Protein AF-A0A3M1RMZ5-F1 (afdb_monomer_lite)

pLDDT: mean 89.78, std 9.55, range [57.16, 98.12]

Radius of gyration: 23.73 Å; chains: 1; bounding box: 41×14×67 Å

Secondary structure (DSSP, 8-state):
-TTSHHHHHHHHHHTS-----PPPPEEEEEEEHHHHHHHHHHHGGGEEEEEEE-TT-

Sequence (57 aa):
MKRWLPVWLALCLSLFPFSVGVAAPLPVVATFSILADLVQNVGGEQISLHTLVGPTG

Foldseek 3Di:
DVPCVVVVVVVVVVPDDDDDDDDDAAEEEAAEDVVVVVCCVVRPPNHDYDYNYYPVD

Structure (mmCIF, N/CA/C/O backbone):
data_AF-A0A3M1RMZ5-F1
#
_entry.id   AF-A0A3M1RMZ5-F1
#
loop_
_atom_site.group_PDB
_atom_site.id
_atom_site.type_symbol
_atom_site.label_atom_id
_atom_site.label_alt_id
_atom_site.label_comp_id
_atom_site.label_asym_id
_atom_site.label_entity_id
_atom_site.label_seq_id
_atom_site.pdbx_PDB_ins_code
_atom_site.Cartn_x
_atom_site.Cartn_y
_atom_site.Cartn_z
_atom_site.occupancy
_atom_site.B_iso_or_equiv
_atom_site.auth_seq_id
_atom_site.auth_comp_id
_atom_site.auth_asym_id
_atom_site.auth_atom_id
_atom_site.pdbx_PDB_model_num
ATOM 1 N N . MET A 1 1 ? -30.131 -1.235 49.556 1.00 57.16 1 MET A N 1
ATOM 2 C CA . MET A 1 1 ? -30.225 -1.769 48.173 1.00 57.16 1 MET A CA 1
ATOM 3 C C . MET A 1 1 ? -29.289 -1.077 47.162 1.00 57.16 1 MET A C 1
ATOM 5 O O . MET A 1 1 ? -28.988 -1.669 46.140 1.00 57.16 1 MET A O 1
ATOM 9 N N . LYS A 1 2 ? -28.740 0.120 47.444 1.00 61.50 2 LYS A N 1
ATOM 10 C CA . LYS A 1 2 ? -27.964 0.935 46.480 1.00 61.50 2 LYS A CA 1
ATOM 11 C C . LYS A 1 2 ? -26.481 0.540 46.268 1.00 61.50 2 LYS A C 1
ATOM 13 O O . LYS A 1 2 ? -25.845 1.063 45.367 1.00 61.50 2 LYS A O 1
ATOM 18 N N . ARG A 1 3 ? -25.943 -0.403 47.064 1.00 73.75 3 ARG A N 1
ATOM 19 C CA . ARG A 1 3 ? -24.542 -0.897 46.992 1.00 73.75 3 ARG A CA 1
ATOM 20 C C . ARG A 1 3 ? -24.274 -1.904 45.864 1.00 73.75 3 ARG A C 1
ATOM 22 O O . ARG A 1 3 ? -23.123 -2.100 45.509 1.00 73.75 3 ARG A O 1
ATOM 29 N N . TRP A 1 4 ? -25.319 -2.521 45.310 1.00 77.94 4 TRP A N 1
ATOM 30 C CA . TRP A 1 4 ? -25.211 -3.530 44.243 1.00 77.94 4 TRP A CA 1
ATOM 31 C C . TRP A 1 4 ? -25.360 -2.936 42.838 1.00 77.94 4 TRP A C 1
ATOM 33 O O . TRP A 1 4 ? -25.036 -3.589 41.852 1.00 77.94 4 TRP A O 1
ATOM 43 N N . LEU A 1 5 ? -25.799 -1.676 42.755 1.00 86.12 5 LEU A N 1
ATOM 44 C CA . LEU A 1 5 ? -25.951 -0.934 41.508 1.00 86.12 5 LEU A CA 1
ATOM 45 C C . LEU A 1 5 ? -24.663 -0.877 40.650 1.00 86.12 5 LEU A C 1
ATOM 47 O O . LEU A 1 5 ? -24.768 -1.125 39.453 1.00 86.12 5 LEU A O 1
ATOM 51 N N . PRO A 1 6 ? -23.453 -0.608 41.198 1.00 88.12 6 PRO A N 1
ATOM 52 C CA . PRO A 1 6 ? -22.246 -0.526 40.369 1.00 88.12 6 PRO A CA 1
ATOM 53 C C . PRO A 1 6 ? -21.787 -1.895 39.852 1.00 88.12 6 PRO A C 1
ATOM 55 O O . PRO A 1 6 ? -21.240 -1.979 38.759 1.00 88.12 6 PRO A O 1
ATOM 58 N N . VAL A 1 7 ? -22.052 -2.970 40.604 1.00 89.31 7 VAL A N 1
ATOM 59 C CA . VAL A 1 7 ? -21.723 -4.347 40.197 1.00 89.31 7 VAL A CA 1
ATOM 60 C C . VAL A 1 7 ? -22.566 -4.754 38.991 1.00 89.31 7 VAL A C 1
ATOM 62 O O . VAL A 1 7 ? -22.039 -5.276 38.015 1.00 89.31 7 VAL A O 1
ATOM 65 N N . TRP A 1 8 ? -23.862 -4.442 39.025 1.00 88.69 8 TRP A N 1
ATOM 66 C CA . TRP A 1 8 ? -24.761 -4.670 37.894 1.00 88.69 8 TRP A CA 1
ATOM 67 C C . TRP A 1 8 ? -24.402 -3.822 36.670 1.00 88.69 8 TRP A C 1
ATOM 69 O O . TRP A 1 8 ? -24.468 -4.316 35.548 1.00 88.69 8 TRP A O 1
ATOM 79 N N . LEU A 1 9 ? -23.978 -2.572 36.872 1.00 89.62 9 LEU A N 1
ATOM 80 C CA . LEU A 1 9 ? -23.553 -1.695 35.780 1.00 89.62 9 LEU A CA 1
ATOM 81 C C . LEU A 1 9 ? -22.290 -2.224 35.078 1.00 89.62 9 LEU A C 1
ATOM 83 O O . LEU A 1 9 ? -22.249 -2.271 33.852 1.00 89.62 9 LEU A O 1
ATOM 87 N N . ALA A 1 10 ? -21.286 -2.658 35.847 1.00 88.25 10 ALA A N 1
ATOM 88 C CA . ALA A 1 10 ? -20.056 -3.236 35.308 1.00 88.25 10 ALA A CA 1
ATOM 89 C C . ALA A 1 10 ? -20.316 -4.560 34.570 1.00 88.25 10 ALA A C 1
ATOM 91 O O . ALA A 1 10 ? -19.752 -4.782 33.500 1.00 88.25 10 ALA A O 1
ATOM 92 N N . LEU A 1 11 ? -21.215 -5.398 35.102 1.00 89.31 11 LEU A N 1
ATOM 93 C CA . LEU A 1 11 ? -21.624 -6.653 34.469 1.00 89.31 11 LEU A CA 1
ATOM 94 C C . LEU A 1 11 ? -22.368 -6.417 33.144 1.00 89.31 11 LEU A C 1
ATOM 96 O O . LEU A 1 11 ? -22.116 -7.108 32.162 1.00 89.31 11 LEU A O 1
ATOM 100 N N . CYS A 1 12 ? -23.256 -5.420 33.088 1.00 87.00 12 CYS A N 1
ATOM 101 C CA . CYS A 1 12 ? -23.907 -5.027 31.835 1.00 87.00 12 CYS A CA 1
ATOM 102 C C . CYS A 1 12 ? -22.900 -4.501 30.806 1.00 87.00 12 CYS A C 1
ATOM 104 O O . CYS A 1 12 ? -23.023 -4.802 29.621 1.00 87.00 12 CYS A O 1
ATOM 106 N N . LEU A 1 13 ? -21.902 -3.729 31.244 1.00 87.50 13 LEU A N 1
ATOM 107 C CA . LEU A 1 13 ? -20.919 -3.130 30.343 1.00 87.50 13 LEU A CA 1
ATOM 108 C C . LEU A 1 13 ? -19.956 -4.174 29.752 1.00 87.50 13 LEU A C 1
ATOM 110 O O . LEU A 1 13 ? -19.575 -4.052 28.592 1.00 87.50 13 LEU A O 1
ATOM 114 N N . SER A 1 14 ? -19.606 -5.225 30.502 1.00 84.19 14 SER A N 1
ATOM 115 C CA . SER A 1 14 ? -18.734 -6.304 30.009 1.00 84.19 14 SER A CA 1
ATOM 116 C C . SER A 1 14 ? -19.411 -7.230 28.995 1.00 84.19 14 SER A C 1
ATOM 118 O O . SER A 1 14 ? -18.728 -7.945 28.269 1.00 84.19 14 SER A O 1
ATOM 120 N N . LEU A 1 15 ? -20.746 -7.244 28.958 1.00 85.06 15 LEU A N 1
ATOM 121 C CA . LEU A 1 15 ? -21.529 -8.037 28.007 1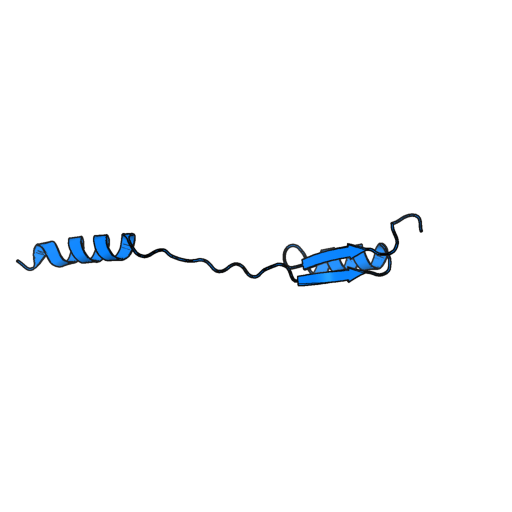.00 85.06 15 LEU A CA 1
ATOM 122 C C . LEU A 1 15 ? -21.737 -7.322 26.665 1.00 85.06 15 LEU A C 1
ATOM 124 O O . LEU A 1 15 ? -22.317 -7.913 25.757 1.00 85.06 15 LEU A O 1
ATOM 128 N N . PHE A 1 16 ? -21.286 -6.072 26.521 1.00 84.19 16 PHE A N 1
ATOM 129 C CA . PHE A 1 16 ? -21.449 -5.317 25.283 1.00 84.19 16 PHE A CA 1
ATOM 130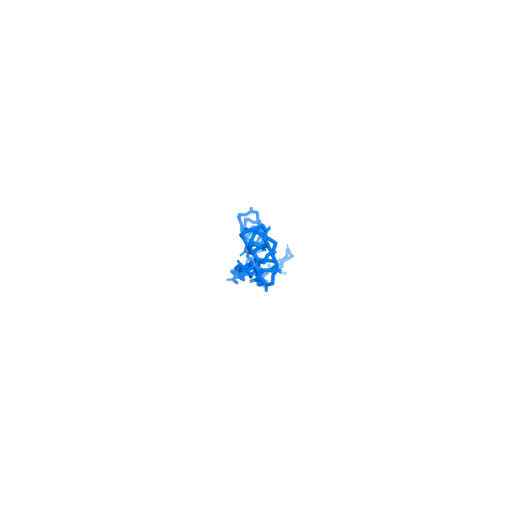 C C . PHE A 1 16 ? -20.344 -5.693 24.279 1.00 84.19 16 PHE A C 1
ATOM 132 O O . PHE A 1 16 ? -19.175 -5.383 24.523 1.00 84.19 16 PHE A O 1
ATOM 139 N N . PRO A 1 17 ? -20.664 -6.351 23.149 1.00 79.50 17 PRO A N 1
ATOM 140 C CA . PRO A 1 17 ? -19.666 -6.667 22.138 1.00 79.50 17 PRO A CA 1
ATOM 141 C C . PRO A 1 17 ? -19.163 -5.368 21.500 1.00 79.50 17 PRO A C 1
ATOM 143 O O . PRO A 1 17 ? -19.904 -4.658 20.818 1.00 79.50 17 PRO A O 1
ATOM 146 N N . PHE A 1 18 ? -17.892 -5.046 21.730 1.00 80.50 18 PHE A N 1
ATOM 147 C CA . PHE A 1 18 ? -17.238 -3.907 21.097 1.00 80.50 18 PHE A CA 1
ATOM 148 C C . PHE A 1 18 ? -16.785 -4.321 19.692 1.00 80.50 18 PHE A C 1
ATOM 150 O O . PHE A 1 18 ? -15.765 -4.987 19.524 1.00 80.50 18 PHE A O 1
ATOM 157 N N . SER A 1 19 ? -17.572 -3.977 18.673 1.00 79.12 19 SER A N 1
ATOM 158 C CA . SER A 1 19 ? -17.203 -4.243 17.281 1.00 79.12 19 SER A CA 1
ATOM 159 C C . SER A 1 19 ? -16.242 -3.160 16.794 1.00 79.12 19 SER A C 1
ATOM 161 O O . SER A 1 19 ? -16.665 -2.057 16.452 1.00 79.12 19 SER A O 1
ATOM 163 N N . VAL A 1 20 ? -14.945 -3.467 16.747 1.00 79.56 20 VAL A N 1
ATOM 164 C CA . VAL A 1 20 ? -13.958 -2.622 16.061 1.00 79.56 20 VAL A CA 1
ATOM 165 C C . VAL A 1 20 ? -14.115 -2.859 14.560 1.00 79.56 20 VAL A C 1
ATOM 167 O O . VAL A 1 20 ? -13.723 -3.901 14.042 1.00 79.56 20 VAL A O 1
ATOM 170 N N . GLY A 1 21 ? -14.743 -1.916 13.859 1.00 77.25 21 GLY A N 1
ATOM 171 C CA . GLY A 1 21 ? -14.842 -1.958 12.403 1.00 77.25 21 GLY A CA 1
ATOM 172 C C . GLY A 1 21 ? -13.496 -1.615 11.772 1.00 77.25 21 GLY A C 1
ATOM 173 O O . GLY A 1 21 ? -13.082 -0.460 11.814 1.00 77.25 21 GLY A O 1
ATOM 174 N N . VAL A 1 22 ? -12.817 -2.603 11.191 1.00 81.56 22 VAL A N 1
ATOM 175 C CA . VAL A 1 22 ? -11.654 -2.376 10.322 1.00 81.56 22 VAL A CA 1
ATOM 176 C C . VAL A 1 22 ? -12.137 -2.176 8.888 1.00 81.56 22 VAL A C 1
ATOM 178 O O . VAL A 1 22 ? -12.937 -2.962 8.380 1.00 81.56 22 VAL A O 1
ATOM 181 N N . ALA A 1 23 ? -11.689 -1.101 8.239 1.00 86.69 23 ALA A N 1
ATOM 182 C CA . ALA A 1 23 ? -11.997 -0.878 6.832 1.00 86.69 23 ALA A CA 1
ATOM 183 C C . ALA A 1 23 ? -11.303 -1.947 5.976 1.00 86.69 23 ALA A C 1
ATOM 185 O O . ALA A 1 23 ? -10.150 -2.299 6.230 1.00 86.69 23 ALA A O 1
ATOM 186 N N . ALA A 1 24 ? -12.006 -2.465 4.968 1.00 93.12 24 ALA A N 1
ATOM 187 C CA . ALA A 1 24 ? -11.404 -3.386 4.013 1.00 93.12 24 ALA A CA 1
ATOM 188 C C . ALA A 1 24 ? -10.329 -2.659 3.177 1.00 93.12 24 ALA A C 1
ATOM 190 O O . ALA A 1 24 ? -10.535 -1.489 2.835 1.00 93.12 24 ALA A O 1
ATOM 191 N N . PRO A 1 25 ? -9.217 -3.327 2.816 1.00 95.94 25 PRO A N 1
ATOM 192 C CA . PRO A 1 25 ? -8.196 -2.734 1.961 1.00 95.94 25 PRO A CA 1
ATOM 193 C C . PRO A 1 25 ? -8.761 -2.300 0.604 1.00 95.94 25 PRO A C 1
ATOM 195 O O . PRO A 1 25 ? -9.562 -3.010 -0.009 1.00 95.94 25 PRO A O 1
ATOM 198 N N . LEU A 1 26 ? -8.321 -1.143 0.115 1.00 97.25 26 LEU A N 1
ATOM 199 C CA . LEU A 1 26 ? -8.750 -0.585 -1.165 1.00 97.25 26 LEU A CA 1
ATOM 200 C C . LEU A 1 26 ? -8.105 -1.357 -2.331 1.00 97.25 26 LEU A C 1
ATOM 202 O O . LEU A 1 26 ? -6.877 -1.447 -2.377 1.00 97.25 26 LEU A O 1
ATOM 206 N N . PRO A 1 27 ? -8.876 -1.896 -3.292 1.00 97.75 27 PRO A N 1
ATOM 207 C CA . PRO A 1 27 ? 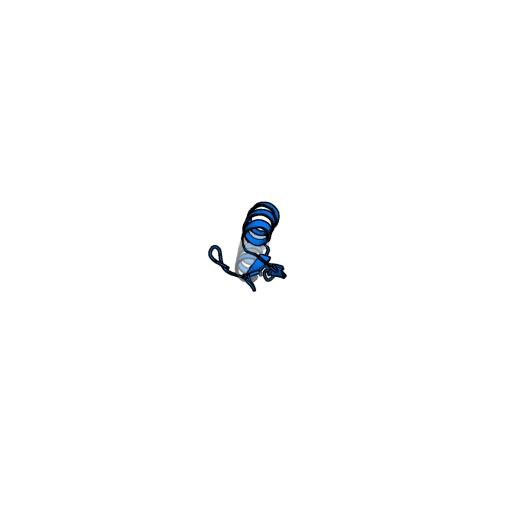-8.309 -2.602 -4.436 1.00 97.75 27 PRO A CA 1
ATOM 208 C C . PRO A 1 27 ? -7.656 -1.617 -5.414 1.00 97.75 27 PRO A C 1
ATOM 210 O O . PRO A 1 27 ? -8.297 -0.671 -5.876 1.00 97.75 27 PRO A O 1
ATOM 213 N N . VAL A 1 28 ? -6.390 -1.850 -5.755 1.00 98.06 28 VAL A N 1
ATOM 214 C CA . VAL A 1 28 ? -5.606 -1.001 -6.663 1.00 98.06 28 VAL A CA 1
ATOM 215 C C . VAL A 1 28 ? -4.896 -1.868 -7.696 1.00 98.06 28 VAL A C 1
ATOM 217 O O . VAL A 1 28 ? -4.338 -2.912 -7.367 1.00 98.06 28 VAL A O 1
ATOM 220 N N . VAL A 1 29 ? -4.887 -1.421 -8.953 1.00 97.81 29 VAL A N 1
ATOM 221 C CA . VAL A 1 29 ? -4.163 -2.085 -10.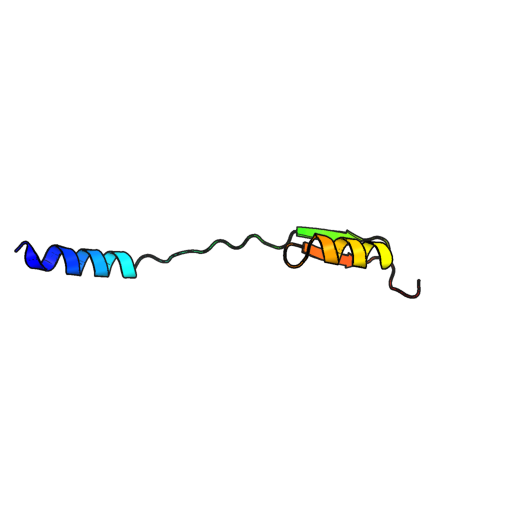042 1.00 97.81 29 VAL A CA 1
ATOM 222 C C . VAL A 1 29 ? -3.064 -1.162 -10.563 1.00 97.81 29 VAL A C 1
ATOM 224 O O . VAL A 1 29 ? -3.349 -0.055 -11.017 1.00 97.81 29 VAL A O 1
ATOM 227 N N . ALA A 1 30 ? -1.816 -1.621 -10.516 1.00 97.88 30 ALA A N 1
ATOM 228 C CA . ALA A 1 30 ? -0.667 -0.957 -11.118 1.00 97.88 30 ALA A CA 1
ATOM 229 C C . ALA A 1 30 ? -0.344 -1.583 -12.479 1.00 97.88 30 ALA A C 1
ATOM 231 O O . ALA A 1 30 ? -0.389 -2.799 -12.656 1.00 97.88 30 ALA A O 1
ATOM 232 N N . THR A 1 31 ? 0.014 -0.754 -13.458 1.00 96.88 31 THR A N 1
ATOM 233 C CA . THR A 1 31 ? 0.338 -1.231 -14.809 1.00 96.88 31 THR A CA 1
ATOM 234 C C . THR A 1 31 ? 1.669 -1.977 -14.858 1.00 96.88 31 THR A C 1
ATOM 236 O O . THR A 1 31 ? 1.749 -3.014 -15.503 1.00 96.88 31 THR A O 1
ATOM 239 N N . PHE A 1 32 ? 2.700 -1.496 -14.162 1.00 96.12 32 PHE A N 1
ATOM 240 C CA . PHE A 1 32 ? 4.027 -2.117 -14.121 1.00 96.12 32 PHE A CA 1
ATOM 241 C C . PHE A 1 32 ? 4.688 -1.977 -12.748 1.00 96.12 32 PHE A C 1
ATOM 243 O O . PHE A 1 32 ? 4.284 -1.160 -11.918 1.00 96.12 32 PHE A O 1
ATOM 250 N N . SER A 1 33 ? 5.729 -2.776 -12.526 1.00 95.81 33 SER A N 1
ATOM 251 C CA . SER A 1 33 ? 6.305 -3.014 -11.196 1.00 95.81 33 SER A CA 1
ATOM 252 C C . SER A 1 33 ? 6.881 -1.771 -10.505 1.00 95.81 33 SER A C 1
ATOM 254 O O . SER A 1 33 ? 6.683 -1.614 -9.311 1.00 95.81 33 SER A O 1
ATOM 256 N N . ILE A 1 34 ? 7.471 -0.818 -11.237 1.00 95.56 34 ILE A N 1
ATOM 257 C CA . ILE A 1 34 ? 7.956 0.440 -10.630 1.00 95.56 34 ILE A CA 1
ATOM 258 C C . ILE A 1 34 ? 6.803 1.259 -10.019 1.00 95.56 34 ILE A C 1
ATOM 260 O O . ILE A 1 34 ? 6.952 1.845 -8.947 1.00 95.56 34 ILE A O 1
ATOM 264 N N . LEU A 1 35 ? 5.634 1.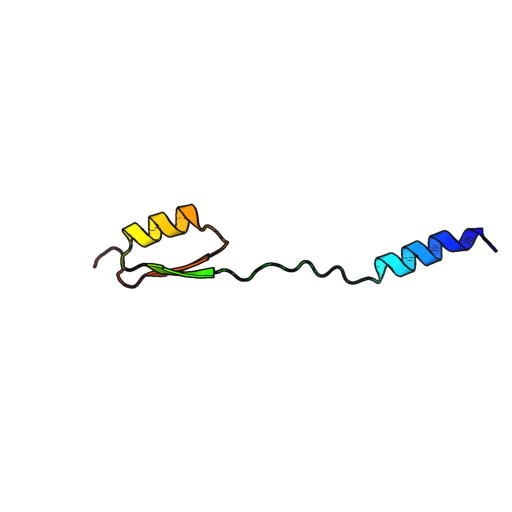303 -10.674 1.00 97.00 35 LEU A N 1
ATOM 265 C CA . LEU A 1 35 ? 4.456 1.960 -10.095 1.00 97.00 35 LEU A CA 1
ATOM 266 C C . LEU A 1 35 ? 3.882 1.148 -8.940 1.00 97.00 35 LEU A C 1
ATOM 268 O O . LEU A 1 35 ? 3.386 1.739 -7.987 1.00 97.00 35 LEU A O 1
ATOM 272 N N . ALA A 1 36 ? 3.966 -0.180 -9.010 1.00 97.12 36 ALA A N 1
ATOM 273 C CA . ALA A 1 36 ? 3.553 -1.036 -7.910 1.00 97.12 36 ALA A CA 1
ATOM 274 C C . ALA A 1 36 ? 4.372 -0.745 -6.642 1.00 97.12 36 ALA A C 1
ATOM 276 O O . ALA A 1 36 ? 3.784 -0.543 -5.583 1.00 97.12 36 ALA A O 1
ATOM 277 N N . ASP A 1 37 ? 5.695 -0.608 -6.759 1.00 97.31 37 ASP A N 1
ATOM 278 C CA . ASP A 1 37 ? 6.570 -0.267 -5.630 1.00 97.31 37 ASP A CA 1
ATOM 279 C C . ASP A 1 37 ? 6.226 1.104 -5.028 1.00 97.31 37 ASP A C 1
ATOM 281 O O . ASP A 1 37 ? 6.134 1.258 -3.807 1.00 97.31 37 ASP A O 1
ATOM 285 N N . LEU A 1 38 ? 5.983 2.114 -5.871 1.00 97.94 38 LEU A N 1
ATOM 286 C CA . LEU A 1 38 ? 5.549 3.438 -5.414 1.00 97.94 38 LEU A CA 1
ATOM 287 C C . LEU A 1 38 ? 4.208 3.357 -4.667 1.00 97.94 38 LEU A C 1
ATOM 289 O O . LEU A 1 38 ? 4.072 3.877 -3.559 1.00 97.94 38 LEU A O 1
ATOM 293 N N . VAL A 1 39 ? 3.218 2.700 -5.270 1.00 97.94 39 VAL A N 1
ATOM 294 C CA . VAL A 1 39 ? 1.867 2.574 -4.716 1.00 97.94 39 VAL A CA 1
ATOM 295 C C . VAL A 1 39 ? 1.883 1.788 -3.407 1.00 97.94 39 VAL A C 1
ATOM 297 O O . VAL A 1 39 ? 1.200 2.188 -2.468 1.00 97.94 39 VAL A O 1
ATOM 300 N N . GLN A 1 40 ? 2.691 0.731 -3.296 1.00 97.69 40 GLN A N 1
ATOM 301 C CA . GLN A 1 40 ? 2.821 -0.047 -2.066 1.00 97.69 40 GLN A CA 1
ATOM 302 C C . GLN A 1 40 ? 3.441 0.771 -0.927 1.00 97.69 40 GLN A C 1
ATOM 304 O O . GLN A 1 40 ? 2.963 0.687 0.206 1.00 97.69 40 GLN A O 1
ATOM 309 N N . ASN A 1 41 ? 4.454 1.591 -1.223 1.00 97.94 41 ASN A N 1
ATOM 310 C CA . ASN A 1 41 ? 5.070 2.479 -0.234 1.00 97.94 41 ASN A CA 1
ATOM 311 C C . ASN A 1 41 ? 4.104 3.561 0.275 1.00 97.94 41 ASN A C 1
ATOM 313 O O . ASN A 1 41 ? 4.187 3.951 1.437 1.00 97.94 41 ASN A O 1
ATOM 317 N N . VAL A 1 42 ? 3.189 4.046 -0.572 1.00 97.56 42 VAL A N 1
ATOM 318 C CA . VAL A 1 42 ? 2.200 5.070 -0.188 1.00 97.56 42 VAL A CA 1
ATOM 319 C C . VAL A 1 42 ? 0.969 4.458 0.486 1.00 97.56 42 VAL A C 1
ATOM 321 O O . VAL A 1 42 ? 0.488 4.983 1.486 1.00 97.56 42 VAL A O 1
ATOM 324 N N . GLY A 1 43 ? 0.433 3.370 -0.066 1.00 95.94 43 GLY A N 1
ATOM 325 C CA . GLY A 1 43 ? -0.815 2.756 0.389 1.00 95.94 43 GLY A CA 1
ATOM 326 C C . GLY A 1 43 ? -0.657 1.777 1.552 1.00 95.94 43 GLY A C 1
ATOM 327 O O . GLY A 1 43 ? -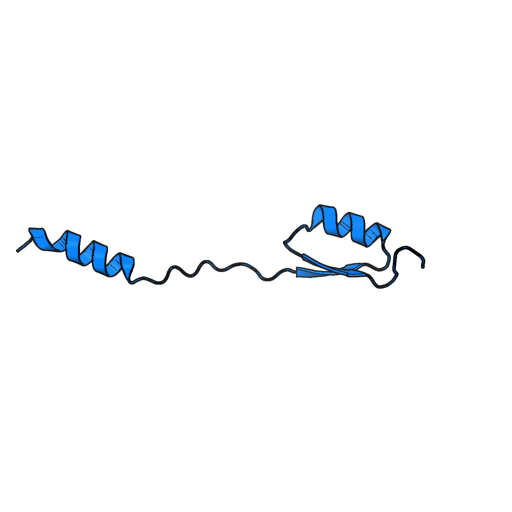1.619 1.559 2.287 1.00 95.94 43 GLY A O 1
ATOM 328 N N . GLY A 1 44 ? 0.533 1.202 1.751 1.00 96.56 44 GLY A N 1
ATOM 329 C CA . GLY A 1 44 ? 0.814 0.287 2.860 1.00 96.56 44 GLY A CA 1
ATOM 330 C C . GLY A 1 44 ? -0.213 -0.846 2.985 1.00 96.56 44 GLY A C 1
ATOM 331 O O . GLY A 1 44 ? -0.626 -1.441 1.991 1.00 96.56 44 GLY A O 1
ATOM 332 N N . GLU A 1 45 ? -0.645 -1.120 4.217 1.00 95.31 45 GLU A N 1
ATOM 333 C CA . GLU A 1 45 ? -1.645 -2.155 4.535 1.00 95.31 45 GLU A CA 1
ATOM 334 C C . GLU A 1 45 ? -3.093 -1.740 4.214 1.00 95.31 45 GLU A C 1
ATOM 336 O O . GLU A 1 45 ? -4.017 -2.544 4.325 1.00 95.31 45 GLU A O 1
ATOM 341 N N . GLN A 1 46 ? -3.322 -0.482 3.823 1.00 95.50 46 GLN A N 1
ATOM 342 C CA . GLN A 1 46 ? -4.661 0.037 3.517 1.00 95.50 46 GLN A CA 1
ATOM 343 C C . GLN A 1 46 ? -5.117 -0.327 2.097 1.00 95.50 46 GLN A C 1
ATOM 345 O O . GLN A 1 46 ? -6.260 -0.044 1.735 1.00 95.50 46 GLN A O 1
ATOM 350 N N . ILE A 1 47 ? -4.242 -0.923 1.282 1.00 97.56 47 ILE A N 1
ATOM 351 C CA . ILE A 1 47 ? -4.517 -1.273 -0.112 1.00 97.56 47 ILE A CA 1
ATOM 352 C C . ILE A 1 47 ? -4.311 -2.767 -0.374 1.00 97.56 47 ILE A C 1
ATOM 354 O O . ILE A 1 47 ? -3.511 -3.435 0.274 1.00 97.56 47 ILE A O 1
ATOM 358 N N . SER A 1 48 ? -5.014 -3.282 -1.377 1.00 98.12 48 SER A N 1
ATOM 359 C CA . SER A 1 48 ? -4.769 -4.586 -1.984 1.00 98.12 48 SER A CA 1
ATOM 360 C C . SER A 1 48 ? -4.292 -4.355 -3.415 1.00 98.12 48 SER A C 1
ATOM 362 O O . SER A 1 48 ? -5.075 -3.954 -4.278 1.00 98.12 48 SER A O 1
ATOM 364 N N . LEU A 1 49 ? -2.989 -4.526 -3.643 1.00 97.56 49 LEU A N 1
ATOM 365 C CA . LEU A 1 49 ? -2.328 -4.165 -4.894 1.00 97.56 49 LEU A CA 1
ATOM 366 C C . LEU A 1 49 ? -2.193 -5.364 -5.842 1.00 97.56 49 LEU A C 1
ATOM 368 O O . LEU A 1 49 ? -1.706 -6.424 -5.452 1.00 97.56 49 LEU A O 1
ATOM 372 N N . HIS A 1 50 ? -2.562 -5.173 -7.107 1.00 97.56 50 HIS A N 1
ATOM 373 C CA . HIS A 1 50 ? -2.304 -6.109 -8.200 1.00 97.56 50 HIS A CA 1
ATOM 374 C C . HIS A 1 50 ? -1.486 -5.433 -9.305 1.00 97.56 50 HIS A C 1
ATOM 376 O O . HIS A 1 50 ? -1.777 -4.299 -9.677 1.00 97.56 50 HIS A O 1
ATOM 382 N N . THR A 1 51 ? -0.491 -6.123 -9.863 1.00 97.06 51 THR A N 1
ATOM 383 C CA . THR A 1 51 ? 0.387 -5.572 -10.908 1.00 97.06 51 THR A CA 1
ATOM 384 C C . THR A 1 51 ? 0.177 -6.311 -12.222 1.00 97.06 51 THR A C 1
ATOM 386 O O . THR A 1 51 ? 0.293 -7.533 -12.256 1.00 97.06 51 THR A O 1
ATOM 389 N N . LEU A 1 52 ? -0.094 -5.576 -13.305 1.00 97.00 52 LEU A N 1
ATOM 390 C CA . LEU A 1 52 ? -0.346 -6.160 -14.629 1.00 97.00 52 LEU A CA 1
ATOM 391 C C . LEU A 1 52 ? 0.935 -6.668 -15.307 1.00 97.00 52 LEU A C 1
ATOM 393 O O . LEU A 1 52 ? 0.904 -7.707 -15.958 1.00 97.00 52 LEU A O 1
ATOM 397 N N . VAL A 1 53 ? 2.053 -5.951 -15.148 1.00 96.19 53 VAL A N 1
ATOM 398 C CA . VAL A 1 53 ? 3.362 -6.316 -15.714 1.00 96.19 53 VAL A CA 1
ATOM 399 C C . VAL A 1 53 ? 4.401 -6.481 -14.605 1.00 96.19 53 VAL A C 1
ATOM 401 O O . VAL A 1 53 ? 4.707 -5.543 -13.855 1.00 96.19 53 VAL A O 1
ATOM 404 N N . GLY A 1 54 ? 4.950 -7.692 -14.512 1.00 90.12 54 GLY A N 1
ATOM 405 C CA . GLY A 1 54 ? 5.954 -8.063 -13.520 1.00 90.12 54 GLY A CA 1
ATOM 406 C C . GLY A 1 54 ? 7.318 -7.386 -13.737 1.00 90.12 54 GLY A C 1
ATOM 407 O O . GLY A 1 54 ? 7.520 -6.682 -14.726 1.00 90.12 54 GLY A O 1
ATOM 408 N N . PRO A 1 55 ? 8.281 -7.589 -12.821 1.00 87.50 55 PRO A N 1
ATOM 409 C CA . PRO A 1 55 ? 9.550 -6.853 -12.811 1.00 87.50 55 PRO A CA 1
ATOM 410 C C . PRO A 1 55 ? 10.437 -7.087 -14.041 1.00 87.50 55 PRO A C 1
ATOM 412 O O . PRO A 1 55 ? 11.342 -6.301 -14.299 1.00 87.50 55 PRO A O 1
ATOM 415 N N . THR A 1 56 ? 10.194 -8.164 -14.791 1.00 85.12 56 THR A N 1
ATOM 416 C CA . THR A 1 56 ? 10.967 -8.547 -15.982 1.00 85.12 56 THR A CA 1
ATOM 417 C C . THR A 1 56 ? 10.328 -8.128 -17.305 1.00 85.12 56 THR A C 1
ATOM 419 O O . THR A 1 56 ? 10.952 -8.345 -18.343 1.00 85.12 56 THR A O 1
ATOM 422 N N . GLY A 1 57 ? 9.135 -7.519 -17.276 1.00 65.56 57 GLY A N 1
ATOM 423 C CA . GLY A 1 57 ? 8.311 -7.342 -18.477 1.00 65.56 57 GLY A CA 1
ATOM 424 C C . GLY A 1 57 ? 7.582 -8.619 -18.868 1.00 65.56 57 GLY A C 1
ATOM 425 O O . GLY A 1 57 ? 8.203 -9.703 -18.786 1.00 65.56 57 GLY A O 1
#